Protein AF-A0A7V4WG52-F1 (afdb_monomer_lite)

Foldseek 3Di:
DDPLDCPDDPPSDLVVVLVVQLVVLVVCCVVVVDDPVVSVVSNVVSVVSSVVSVVVVVVVVD

Sequence (62 aa):
MMLFDCLG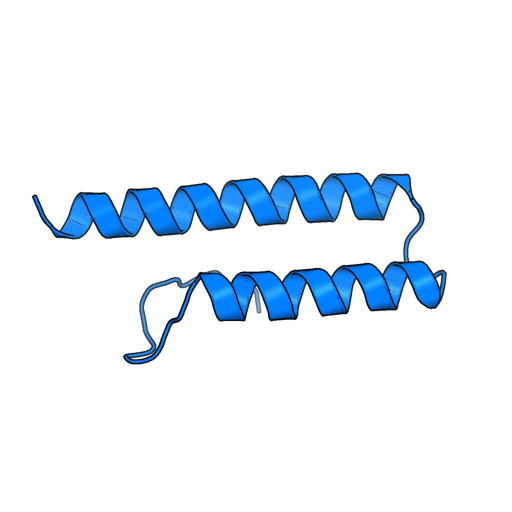SFNFDPDKWYDNELSLIQMKLKTDEINQNEYDEAVEILDKNLKKCGNDWMGLIR

Secondary structure (DSSP, 8-state):
-----SSS-TT--HHHHHHHHHHHHHHHHHTTSS-HHHHHHHHHHHHHHHHHHHHHHHHTT-

Structure (mmCIF, N/CA/C/O backbone):
data_AF-A0A7V4WG52-F1
#
_entry.id   AF-A0A7V4WG52-F1
#
loop_
_atom_site.group_PDB
_atom_site.id
_atom_site.type_symbol
_atom_site.label_atom_id
_atom_site.label_alt_id
_atom_site.label_comp_id
_atom_site.label_asym_id
_atom_site.label_entity_id
_atom_site.label_seq_id
_atom_site.pdbx_PDB_ins_code
_atom_site.Cartn_x
_atom_site.Cartn_y
_atom_site.Cartn_z
_atom_site.occupancy
_atom_site.B_iso_or_equiv
_atom_site.auth_seq_id
_atom_site.auth_comp_id
_atom_site.auth_asym_id
_atom_site.auth_atom_id
_atom_site.pdbx_PDB_model_num
ATOM 1 N N . MET A 1 1 ? 17.778 -6.198 7.945 1.00 36.56 1 MET A N 1
ATOM 2 C CA . MET A 1 1 ? 18.150 -6.359 6.526 1.00 36.56 1 MET A CA 1
ATOM 3 C C . MET A 1 1 ? 17.158 -5.524 5.730 1.00 36.56 1 MET A C 1
ATOM 5 O O . MET A 1 1 ? 16.018 -5.945 5.605 1.00 36.56 1 MET A O 1
ATOM 9 N N . MET A 1 2 ? 17.515 -4.294 5.354 1.00 45.31 2 MET A N 1
ATOM 10 C CA . MET A 1 2 ? 16.643 -3.428 4.551 1.00 45.31 2 MET A CA 1
ATOM 11 C C . MET A 1 2 ? 17.009 -3.640 3.079 1.00 45.31 2 MET A C 1
ATOM 13 O O . MET A 1 2 ? 18.153 -3.397 2.706 1.00 45.31 2 MET A O 1
ATOM 17 N N . LEU A 1 3 ? 16.082 -4.160 2.276 1.00 48.94 3 LEU A N 1
ATOM 18 C CA . LEU A 1 3 ? 16.274 -4.420 0.846 1.00 48.94 3 LEU A CA 1
ATOM 19 C C . LEU A 1 3 ? 16.016 -3.124 0.058 1.00 48.94 3 LEU A C 1
ATOM 21 O O . LEU A 1 3 ? 14.940 -2.943 -0.496 1.00 48.94 3 LEU A O 1
ATOM 25 N N . PHE A 1 4 ? 16.980 -2.199 0.061 1.00 50.81 4 PHE A N 1
ATOM 26 C CA . PHE A 1 4 ? 16.896 -0.908 -0.647 1.00 50.81 4 PHE A CA 1
ATOM 27 C C . PHE A 1 4 ? 17.823 -0.806 -1.867 1.00 50.81 4 PHE A C 1
ATOM 29 O O . PHE A 1 4 ? 18.176 0.298 -2.276 1.00 50.81 4 PHE A O 1
ATOM 36 N N . ASP A 1 5 ? 18.200 -1.922 -2.485 1.00 50.75 5 ASP A N 1
ATOM 37 C CA . AS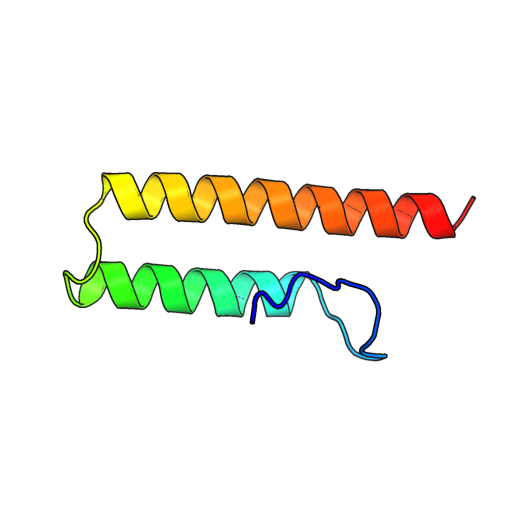P A 1 5 ? 19.045 -1.876 -3.677 1.00 50.75 5 ASP A CA 1
ATOM 38 C C . ASP A 1 5 ? 18.190 -2.077 -4.939 1.00 50.75 5 ASP A C 1
ATOM 40 O O . ASP A 1 5 ? 17.920 -3.206 -5.344 1.00 50.75 5 ASP A O 1
ATOM 44 N N . CYS A 1 6 ? 17.817 -0.975 -5.616 1.00 53.69 6 CYS A N 1
ATOM 45 C CA . CYS A 1 6 ? 17.274 -1.003 -6.992 1.00 53.69 6 CYS A CA 1
ATOM 46 C C . CYS A 1 6 ? 18.314 -1.546 -8.016 1.00 53.69 6 CYS A C 1
ATOM 48 O O . CYS A 1 6 ? 18.073 -1.516 -9.221 1.00 53.69 6 CYS A O 1
ATOM 50 N N . LEU A 1 7 ? 19.493 -2.001 -7.567 1.00 51.19 7 LEU A N 1
ATOM 51 C CA . LEU A 1 7 ? 20.653 -2.379 -8.372 1.00 51.19 7 LEU A CA 1
ATOM 52 C C . LEU A 1 7 ? 21.056 -3.825 -8.059 1.00 51.19 7 LEU A C 1
ATOM 54 O O . LEU A 1 7 ? 21.883 -4.071 -7.186 1.00 51.19 7 LEU A O 1
ATOM 58 N N . GLY A 1 8 ? 20.496 -4.805 -8.773 1.00 46.22 8 GLY A N 1
ATOM 59 C CA . GLY A 1 8 ? 21.030 -6.169 -8.665 1.00 46.22 8 GLY A CA 1
ATOM 60 C C . GLY A 1 8 ? 20.236 -7.302 -9.300 1.00 46.22 8 GLY A C 1
ATOM 61 O O . GLY A 1 8 ? 20.793 -8.381 -9.484 1.00 46.22 8 GLY A O 1
ATOM 62 N N . SER A 1 9 ? 18.973 -7.097 -9.677 1.00 52.38 9 SER A N 1
ATOM 63 C CA . SER A 1 9 ? 18.222 -8.116 -10.415 1.00 52.38 9 SER A CA 1
ATOM 64 C C . SER A 1 9 ? 18.031 -7.681 -11.860 1.00 52.38 9 SER A C 1
ATOM 66 O O . SER A 1 9 ? 17.409 -6.660 -12.125 1.00 52.38 9 SER A O 1
ATOM 68 N N . PHE A 1 10 ? 18.517 -8.489 -12.804 1.00 51.41 10 PHE A N 1
ATOM 69 C CA . PHE A 1 10 ? 18.306 -8.313 -14.250 1.00 51.41 10 PHE A CA 1
ATOM 70 C C . PHE A 1 10 ? 16.806 -8.297 -14.644 1.00 51.41 10 PHE A C 1
ATOM 72 O O . PHE A 1 10 ? 16.468 -7.944 -15.764 1.00 51.41 10 PHE A O 1
ATOM 79 N N . ASN A 1 11 ? 15.914 -8.638 -13.701 1.00 61.06 11 ASN A N 1
ATOM 80 C CA . ASN A 1 11 ? 14.453 -8.600 -13.807 1.00 61.06 11 ASN A CA 1
ATOM 81 C C . ASN A 1 11 ? 13.803 -7.648 -12.779 1.00 61.06 11 ASN A C 1
ATOM 83 O O . ASN A 1 11 ? 12.681 -7.906 -12.341 1.00 61.06 11 ASN A O 1
ATOM 87 N N . PHE A 1 12 ? 14.501 -6.605 -12.318 1.00 69.69 12 PHE A N 1
ATOM 88 C CA . PHE A 1 12 ? 13.873 -5.608 -11.450 1.00 69.69 12 PHE A CA 1
ATOM 89 C C . PHE A 1 12 ? 12.838 -4.817 -12.256 1.00 69.69 12 PHE A C 1
ATOM 91 O O . PHE A 1 12 ? 13.179 -3.993 -13.099 1.00 69.69 12 PHE A O 1
ATOM 98 N N . ASP A 1 13 ? 11.573 -5.133 -12.004 1.00 78.56 13 ASP A N 1
ATOM 99 C CA . ASP A 1 13 ? 10.403 -4.499 -12.592 1.00 78.56 13 ASP A CA 1
ATOM 100 C C . ASP A 1 13 ? 9.798 -3.590 -11.507 1.00 78.56 13 ASP A C 1
ATOM 102 O O . ASP A 1 13 ? 9.231 -4.105 -10.535 1.00 78.56 13 ASP A O 1
ATOM 106 N N . PRO A 1 14 ? 10.009 -2.263 -11.594 1.00 77.00 14 PRO A N 1
ATOM 107 C CA . PRO A 1 14 ? 9.614 -1.327 -10.545 1.00 77.00 14 PRO A CA 1
ATOM 108 C C . PRO A 1 14 ? 8.099 -1.302 -10.333 1.00 77.00 14 PRO A C 1
ATOM 110 O O . PRO A 1 14 ? 7.663 -1.115 -9.198 1.00 77.00 14 PRO A O 1
ATOM 113 N N . ASP A 1 15 ? 7.319 -1.566 -11.383 1.00 82.56 15 ASP A N 1
ATOM 114 C CA . ASP A 1 15 ? 5.862 -1.642 -11.300 1.00 82.56 15 ASP A CA 1
ATOM 115 C C . ASP A 1 15 ? 5.448 -2.891 -10.508 1.00 82.56 15 ASP A C 1
ATOM 117 O O . ASP A 1 15 ? 4.692 -2.799 -9.542 1.00 82.56 15 ASP A O 1
ATOM 121 N N . LYS A 1 16 ? 6.034 -4.060 -10.812 1.00 85.12 16 LYS A N 1
ATOM 122 C CA . LYS A 1 16 ? 5.770 -5.290 -10.036 1.00 85.12 16 LYS A CA 1
ATOM 123 C C . LYS A 1 16 ? 6.241 -5.210 -8.592 1.00 85.12 16 LYS A C 1
ATOM 125 O O . LYS A 1 16 ? 5.621 -5.805 -7.711 1.00 85.12 16 LYS A O 1
ATOM 130 N N . TRP A 1 17 ? 7.372 -4.554 -8.345 1.00 86.38 17 TRP A N 1
ATOM 131 C CA . TRP A 1 17 ? 7.850 -4.336 -6.985 1.00 86.38 17 TRP A CA 1
ATOM 132 C C . TRP A 1 17 ? 6.859 -3.464 -6.208 1.00 86.38 17 TRP A C 1
ATOM 134 O O . TRP A 1 17 ? 6.444 -3.856 -5.120 1.00 86.38 17 TRP A O 1
ATOM 144 N N . TYR A 1 18 ? 6.417 -2.350 -6.796 1.00 87.69 18 TYR A N 1
ATOM 145 C CA . TYR A 1 18 ? 5.437 -1.459 -6.182 1.00 87.69 18 TYR A CA 1
ATOM 146 C C . TYR A 1 18 ? 4.121 -2.181 -5.863 1.00 87.69 18 TYR A C 1
ATOM 148 O O . TYR A 1 18 ? 3.636 -2.099 -4.734 1.00 87.69 18 TYR A O 1
ATOM 156 N N . ASP A 1 19 ? 3.589 -2.960 -6.808 1.00 90.06 19 ASP A N 1
ATOM 157 C CA . ASP A 1 19 ? 2.355 -3.729 -6.617 1.00 90.06 19 ASP A CA 1
ATOM 158 C C . ASP A 1 19 ? 2.470 -4.756 -5.476 1.00 90.06 19 ASP A C 1
ATOM 160 O O . ASP A 1 19 ? 1.537 -4.924 -4.680 1.00 90.06 19 ASP A O 1
ATOM 164 N N . ASN A 1 20 ? 3.619 -5.432 -5.363 1.00 89.75 20 ASN A N 1
ATOM 165 C CA . ASN A 1 20 ? 3.880 -6.385 -4.283 1.00 89.75 20 ASN A CA 1
ATOM 166 C C . ASN A 1 20 ? 3.937 -5.696 -2.914 1.00 89.75 20 ASN A C 1
ATOM 168 O O . ASN A 1 20 ? 3.288 -6.151 -1.971 1.00 89.75 20 ASN A O 1
ATOM 172 N N . GLU A 1 21 ? 4.691 -4.603 -2.797 1.00 90.06 21 GLU A N 1
ATOM 173 C CA . GLU A 1 21 ? 4.821 -3.858 -1.541 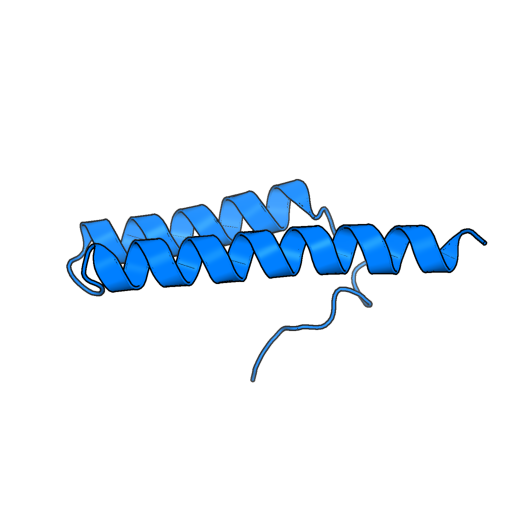1.00 90.06 21 GLU A CA 1
ATOM 174 C C . GLU A 1 21 ? 3.482 -3.240 -1.115 1.00 90.06 21 GLU A C 1
ATOM 176 O O . GLU A 1 21 ? 3.078 -3.366 0.043 1.00 90.06 21 GLU A O 1
ATOM 181 N N . LEU A 1 22 ? 2.729 -2.659 -2.056 1.00 92.75 22 LEU A N 1
ATOM 182 C CA . LEU A 1 22 ? 1.399 -2.114 -1.789 1.00 92.75 22 LEU A CA 1
ATOM 183 C C . LEU A 1 22 ? 0.439 -3.203 -1.291 1.00 92.75 22 LEU A C 1
ATOM 185 O O . LEU A 1 22 ? -0.305 -2.985 -0.333 1.00 92.75 22 LEU A O 1
ATOM 189 N N . SER A 1 23 ? 0.486 -4.393 -1.895 1.00 92.38 23 SER A N 1
ATOM 190 C CA . SER A 1 23 ? -0.333 -5.536 -1.475 1.00 92.38 23 SER A CA 1
ATOM 191 C C . SER A 1 23 ? -0.021 -5.978 -0.041 1.00 92.38 23 SER A C 1
ATOM 193 O O . SER A 1 23 ? -0.939 -6.303 0.715 1.00 92.38 23 SER A O 1
ATOM 195 N N . LEU A 1 24 ? 1.252 -5.950 0.369 1.00 92.62 24 LEU A N 1
ATOM 196 C CA . LEU A 1 24 ? 1.663 -6.259 1.742 1.00 92.62 24 LEU A CA 1
ATOM 197 C C . LEU A 1 24 ? 1.174 -5.202 2.737 1.00 92.62 24 LEU A C 1
ATOM 199 O O . LEU A 1 24 ? 0.657 -5.556 3.797 1.00 92.62 24 LEU A O 1
ATOM 203 N N . ILE A 1 25 ? 1.295 -3.917 2.399 1.00 92.00 25 ILE A N 1
ATOM 204 C CA . ILE A 1 25 ? 0.817 -2.809 3.240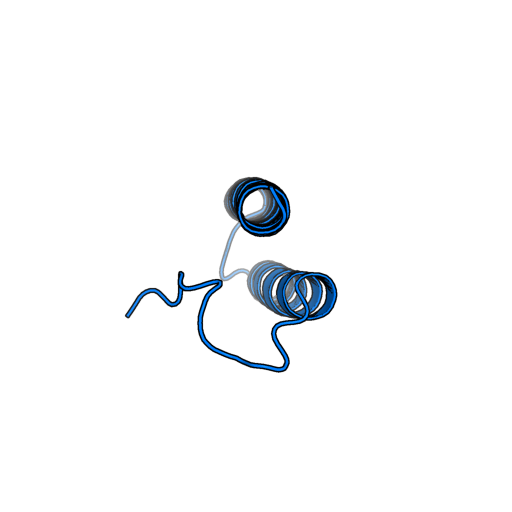 1.00 92.00 25 ILE A CA 1
ATOM 205 C C . ILE A 1 25 ? -0.711 -2.887 3.405 1.00 92.00 25 ILE A C 1
ATOM 207 O O . ILE A 1 25 ? -1.225 -2.798 4.520 1.00 92.00 25 ILE A O 1
ATOM 211 N N . GLN A 1 26 ? -1.447 -3.153 2.322 1.00 92.62 26 GLN A N 1
ATOM 212 C CA . GLN A 1 26 ? -2.898 -3.365 2.371 1.00 92.62 26 GLN A CA 1
ATOM 213 C C . GLN A 1 26 ? -3.290 -4.588 3.200 1.00 92.62 26 GLN A C 1
ATOM 215 O O . GLN A 1 26 ? -4.303 -4.554 3.899 1.00 92.62 26 GLN A O 1
ATOM 220 N N . MET A 1 27 ? -2.522 -5.677 3.119 1.00 94.88 27 MET A N 1
ATOM 221 C CA . MET A 1 27 ? -2.767 -6.862 3.938 1.00 94.88 27 MET A CA 1
ATOM 222 C C . MET A 1 27 ? -2.641 -6.523 5.424 1.00 94.88 27 MET A C 1
ATOM 224 O O . MET A 1 27 ? -3.536 -6.877 6.182 1.00 94.88 27 MET A O 1
ATOM 228 N N . LYS A 1 28 ? -1.600 -5.779 5.814 1.00 92.38 28 LYS A N 1
ATOM 229 C CA . LYS A 1 28 ? -1.392 -5.344 7.203 1.00 92.38 28 LYS A CA 1
ATOM 230 C C . LYS A 1 28 ? -2.511 -4.446 7.724 1.00 92.38 28 LYS A C 1
ATOM 232 O O . LYS A 1 28 ? -2.901 -4.571 8.879 1.00 92.38 28 LYS A O 1
ATOM 237 N N . LEU A 1 29 ? -3.056 -3.570 6.878 1.00 93.12 29 LEU A N 1
ATOM 238 C CA . LEU A 1 29 ? -4.225 -2.764 7.242 1.00 93.12 29 LEU A CA 1
ATOM 239 C C . LEU A 1 29 ? -5.459 -3.655 7.457 1.00 93.12 29 LEU A C 1
ATOM 241 O O . LEU A 1 29 ? -6.198 -3.478 8.417 1.00 93.12 29 LEU A O 1
ATOM 245 N N . LYS A 1 30 ? -5.674 -4.649 6.585 1.00 92.88 30 LYS A N 1
ATOM 246 C CA . LYS A 1 30 ? -6.798 -5.596 6.701 1.00 92.88 30 LYS A CA 1
ATOM 247 C C . LYS A 1 30 ? -6.688 -6.525 7.909 1.00 92.88 30 LYS A C 1
ATOM 249 O O . LYS A 1 30 ? -7.713 -7.042 8.345 1.00 92.88 30 LYS A O 1
ATOM 254 N N . THR A 1 31 ? -5.479 -6.783 8.402 1.00 95.06 31 THR A N 1
ATOM 255 C CA . THR A 1 31 ? -5.240 -7.593 9.602 1.00 95.06 31 THR A CA 1
ATOM 256 C C . THR A 1 31 ? -5.185 -6.763 10.887 1.00 95.06 31 THR A C 1
ATOM 258 O O . THR A 1 31 ? -4.886 -7.333 11.933 1.00 95.06 31 THR A O 1
ATOM 261 N N . ASP A 1 32 ? -5.481 -5.454 10.826 1.00 92.00 32 ASP A N 1
ATOM 262 C CA . ASP A 1 32 ? -5.338 -4.500 11.940 1.00 92.00 32 ASP A CA 1
ATOM 263 C C . ASP A 1 32 ? -3.913 -4.489 12.552 1.00 92.00 32 ASP A C 1
ATOM 265 O O . ASP A 1 32 ? -3.711 -4.085 13.697 1.00 92.00 32 ASP A O 1
ATOM 269 N N . GLU A 1 33 ? -2.893 -4.921 11.795 1.00 93.69 33 GLU A N 1
ATOM 270 C CA . GLU A 1 33 ? -1.480 -4.835 12.202 1.00 93.69 33 GLU A CA 1
ATOM 271 C C . GLU A 1 33 ? -0.946 -3.403 12.127 1.00 93.69 33 GLU A C 1
ATOM 273 O O . GLU A 1 33 ? 0.001 -3.061 12.835 1.00 93.69 33 GLU A O 1
ATOM 278 N N . ILE A 1 34 ? -1.539 -2.588 11.254 1.00 94.19 34 ILE A N 1
ATOM 279 C CA . ILE A 1 34 ? -1.279 -1.155 11.128 1.00 94.19 34 ILE A CA 1
ATOM 280 C C . ILE A 1 34 ? -2.608 -0.406 11.091 1.00 94.19 34 ILE A C 1
ATOM 282 O O . ILE A 1 34 ? -3.612 -0.921 10.595 1.00 94.19 34 ILE A O 1
ATOM 286 N N . ASN A 1 35 ? -2.612 0.828 11.579 1.00 93.81 35 ASN A N 1
ATOM 287 C CA . ASN A 1 35 ? -3.770 1.710 11.479 1.00 93.81 35 ASN A CA 1
ATOM 288 C C . ASN A 1 35 ? -3.771 2.514 10.162 1.00 93.81 35 ASN A C 1
ATOM 290 O O . ASN A 1 35 ? -2.792 2.532 9.418 1.00 93.81 35 ASN A O 1
ATOM 294 N N . GLN A 1 36 ? -4.871 3.219 9.881 1.00 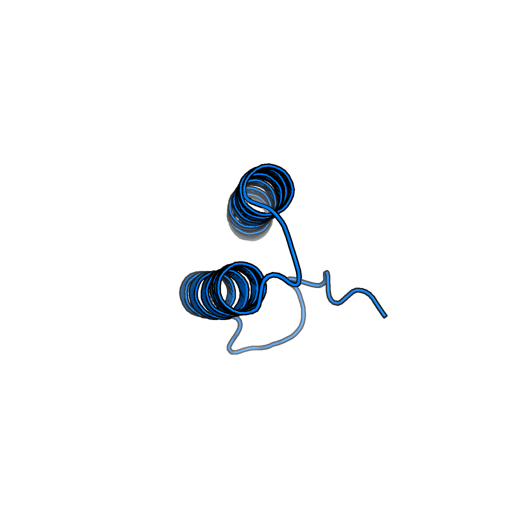92.56 36 GLN A N 1
ATOM 295 C CA . GLN A 1 36 ? -5.019 4.005 8.650 1.00 92.56 36 GLN A CA 1
ATOM 296 C C . GLN A 1 36 ? -3.917 5.065 8.465 1.00 92.56 36 GLN A C 1
ATOM 298 O O . GLN A 1 36 ? -3.468 5.285 7.347 1.00 92.56 36 GLN A O 1
ATOM 303 N N . ASN A 1 37 ? -3.446 5.690 9.546 1.00 95.19 37 ASN A N 1
ATOM 304 C CA . ASN A 1 37 ? -2.402 6.711 9.475 1.00 95.19 37 ASN A CA 1
ATOM 305 C C . ASN A 1 37 ? -1.030 6.096 9.144 1.00 95.19 37 ASN A C 1
ATOM 307 O O . ASN A 1 37 ? -0.276 6.651 8.352 1.00 95.19 37 ASN A O 1
ATOM 311 N N . GLU A 1 38 ? -0.727 4.925 9.709 1.00 92.62 38 GLU A N 1
ATOM 312 C CA . GLU A 1 38 ? 0.477 4.148 9.375 1.00 92.62 38 GLU A CA 1
ATOM 313 C C . GLU A 1 38 ? 0.429 3.602 7.942 1.00 92.62 38 GLU A C 1
ATOM 315 O O . GLU A 1 38 ? 1.456 3.540 7.268 1.00 92.62 38 GLU A O 1
ATOM 320 N N . TYR A 1 39 ? -0.759 3.232 7.459 1.00 93.19 39 TYR A N 1
ATOM 321 C CA . TYR A 1 39 ? -0.975 2.866 6.061 1.00 93.19 39 TYR A CA 1
ATOM 322 C C . TYR A 1 39 ? -0.664 4.042 5.127 1.00 93.19 39 TYR A C 1
ATOM 324 O O . TYR A 1 39 ? 0.110 3.877 4.185 1.00 93.19 39 TYR A O 1
ATOM 332 N N . ASP A 1 40 ? -1.219 5.225 5.405 1.00 94.06 40 ASP A N 1
ATOM 333 C CA . ASP A 1 40 ? -1.016 6.416 4.577 1.00 94.06 40 ASP A CA 1
ATOM 334 C C . ASP A 1 40 ? 0.472 6.821 4.538 1.00 94.06 40 ASP A C 1
ATOM 336 O O . ASP A 1 40 ? 1.014 7.098 3.465 1.00 94.06 40 ASP A O 1
ATOM 340 N N . GLU A 1 41 ? 1.169 6.765 5.680 1.00 95.06 41 GLU A N 1
ATOM 341 C CA . GLU A 1 41 ? 2.613 7.025 5.762 1.00 95.06 41 GLU A CA 1
ATOM 342 C C . GLU A 1 41 ? 3.433 5.982 4.982 1.00 95.06 41 GLU A C 1
ATOM 344 O O . GLU A 1 41 ? 4.350 6.333 4.232 1.00 95.06 41 GLU A O 1
ATOM 349 N N . ALA A 1 42 ? 3.089 4.695 5.101 1.00 91.38 42 ALA A N 1
ATOM 350 C CA . ALA A 1 42 ? 3.767 3.622 4.378 1.00 91.38 42 ALA A CA 1
ATOM 351 C C . ALA A 1 42 ? 3.598 3.752 2.855 1.00 91.38 42 ALA A C 1
ATOM 353 O O . ALA A 1 42 ? 4.565 3.554 2.113 1.00 91.38 42 ALA A O 1
ATOM 354 N N . VAL A 1 43 ? 2.405 4.131 2.386 1.00 92.44 43 VAL A N 1
ATOM 355 C CA . VAL A 1 43 ? 2.138 4.400 0.964 1.00 92.44 43 VAL A CA 1
ATOM 356 C C . VAL A 1 43 ? 2.920 5.625 0.483 1.00 92.44 43 VAL A C 1
ATOM 358 O O . VAL A 1 43 ? 3.542 5.572 -0.578 1.00 92.44 43 VAL A O 1
ATOM 361 N N . GLU A 1 44 ? 2.984 6.703 1.269 1.00 92.94 44 GLU A N 1
ATOM 362 C CA . GLU A 1 44 ? 3.755 7.897 0.901 1.00 92.94 44 GLU A CA 1
ATOM 363 C C . GLU A 1 44 ? 5.260 7.596 0.767 1.00 92.94 44 GLU A C 1
ATOM 365 O O . GLU A 1 44 ? 5.936 8.092 -0.144 1.00 92.94 44 GLU A O 1
ATOM 370 N N . ILE A 1 45 ? 5.805 6.766 1.660 1.00 90.62 45 ILE A N 1
ATOM 371 C CA . ILE A 1 45 ? 7.197 6.304 1.588 1.00 90.62 45 ILE A CA 1
ATOM 372 C C . ILE A 1 45 ? 7.411 5.435 0.342 1.00 90.62 45 ILE A C 1
ATOM 374 O O . I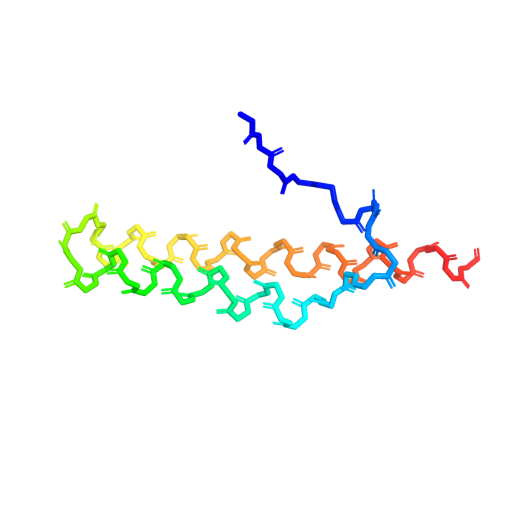LE A 1 45 ? 8.412 5.613 -0.361 1.00 90.62 45 ILE A O 1
ATOM 378 N N . LEU A 1 46 ? 6.479 4.528 0.040 1.00 89.06 46 LEU A N 1
ATOM 379 C CA . LEU A 1 46 ? 6.548 3.662 -1.136 1.00 89.06 46 LEU A CA 1
ATOM 380 C C . LEU A 1 46 ? 6.560 4.480 -2.441 1.00 89.06 46 LEU A C 1
ATOM 382 O O . LEU A 1 46 ? 7.424 4.264 -3.293 1.00 89.06 46 LEU A O 1
ATOM 386 N N . ASP A 1 47 ? 5.699 5.492 -2.554 1.00 88.69 47 ASP A N 1
ATOM 387 C CA . ASP A 1 47 ? 5.658 6.424 -3.690 1.00 88.69 47 ASP A CA 1
ATOM 388 C C . ASP A 1 47 ? 6.967 7.201 -3.868 1.00 88.69 47 ASP A C 1
ATOM 390 O O . ASP A 1 47 ? 7.456 7.388 -4.990 1.00 88.69 47 ASP A O 1
ATOM 394 N N . LYS A 1 48 ? 7.563 7.670 -2.763 1.00 87.81 48 LYS A N 1
ATOM 395 C CA . LYS A 1 48 ? 8.868 8.349 -2.787 1.00 87.81 48 LYS A CA 1
ATOM 396 C C . LYS A 1 48 ? 9.966 7.415 -3.288 1.00 87.81 48 LYS A C 1
ATOM 398 O O . LYS A 1 48 ? 10.808 7.846 -4.078 1.00 87.81 48 LYS A O 1
ATOM 403 N N . ASN A 1 49 ? 9.940 6.150 -2.879 1.00 84.19 49 ASN A N 1
ATOM 404 C CA . ASN A 1 49 ? 10.911 5.149 -3.311 1.00 84.19 49 ASN A CA 1
ATOM 405 C C . ASN A 1 49 ? 10.750 4.788 -4.793 1.00 84.19 49 ASN A C 1
ATOM 407 O O . ASN A 1 49 ? 11.758 4.702 -5.492 1.00 84.19 49 ASN A O 1
ATOM 411 N N . LEU A 1 50 ? 9.517 4.676 -5.301 1.00 83.75 50 LEU A N 1
ATOM 412 C CA . LEU A 1 50 ? 9.265 4.461 -6.730 1.00 83.75 50 LEU A CA 1
ATOM 413 C C . LEU A 1 50 ? 9.811 5.622 -7.571 1.00 83.75 50 LEU A C 1
ATOM 415 O O . LEU A 1 50 ? 10.546 5.405 -8.534 1.00 83.75 50 LEU A O 1
ATOM 419 N N . LYS A 1 51 ? 9.523 6.867 -7.166 1.00 82.69 51 LYS A N 1
ATOM 420 C CA . LYS A 1 51 ? 10.073 8.068 -7.819 1.00 82.69 51 LYS A CA 1
ATOM 421 C C . LYS A 1 51 ? 11.598 8.098 -7.766 1.00 82.69 51 LYS A C 1
ATOM 423 O O . LYS A 1 51 ? 12.232 8.506 -8.736 1.00 82.69 51 LYS A O 1
ATOM 428 N N . LYS A 1 52 ? 12.189 7.669 -6.649 1.00 79.50 52 LYS A N 1
ATOM 429 C CA . LYS A 1 52 ? 13.641 7.587 -6.494 1.00 79.50 52 LYS A CA 1
ATOM 430 C C . LYS A 1 52 ? 14.250 6.536 -7.423 1.00 79.50 52 LYS A C 1
ATOM 432 O O . LYS A 1 52 ? 15.134 6.909 -8.185 1.00 79.50 52 LYS A O 1
ATOM 437 N N . CYS A 1 53 ? 13.750 5.293 -7.445 1.00 71.38 53 CYS A N 1
ATOM 438 C CA . CYS A 1 53 ? 14.233 4.302 -8.414 1.00 71.38 53 CYS A CA 1
ATOM 439 C C . CYS A 1 53 ? 14.041 4.841 -9.850 1.00 71.38 53 CYS A C 1
ATOM 441 O O . CYS A 1 53 ? 14.973 4.784 -10.638 1.00 71.38 53 CYS A O 1
ATOM 443 N N . GLY A 1 54 ? 12.898 5.445 -10.198 1.00 67.00 54 GLY A N 1
ATOM 444 C CA . GLY A 1 54 ? 12.682 6.021 -11.536 1.00 67.00 54 GLY A CA 1
ATOM 445 C C . GLY A 1 54 ? 13.707 7.099 -11.927 1.00 67.00 54 GLY A C 1
ATOM 446 O O . GLY A 1 54 ? 14.204 7.109 -13.055 1.00 67.00 54 GLY A O 1
ATOM 447 N N . ASN A 1 55 ? 14.076 7.976 -10.990 1.00 60.50 55 ASN A N 1
ATOM 448 C CA . ASN A 1 55 ? 15.101 9.000 -11.208 1.00 60.50 55 ASN A CA 1
ATOM 449 C C . ASN A 1 55 ? 16.520 8.413 -11.288 1.00 60.50 55 ASN A C 1
ATOM 451 O O . ASN A 1 55 ? 17.305 8.845 -12.132 1.00 60.50 55 ASN A O 1
ATOM 455 N N . ASP A 1 56 ? 16.842 7.425 -10.451 1.00 60.88 56 ASP A N 1
ATOM 456 C CA . ASP A 1 56 ? 18.148 6.756 -10.449 1.00 60.88 56 ASP A CA 1
ATOM 457 C C . ASP A 1 56 ? 18.363 5.963 -11.756 1.00 60.88 56 ASP A C 1
ATOM 459 O O . ASP A 1 56 ? 19.454 5.987 -12.328 1.00 60.88 56 ASP A O 1
ATOM 463 N N . TRP A 1 57 ? 17.305 5.354 -12.305 1.00 52.62 57 TRP A N 1
ATOM 464 C CA . TRP A 1 57 ? 17.326 4.714 -13.626 1.00 52.62 57 TRP A CA 1
ATOM 465 C C . TRP A 1 57 ? 17.526 5.722 -14.771 1.00 52.62 57 TRP A C 1
ATOM 467 O O . TRP A 1 57 ? 18.297 5.457 -15.691 1.00 52.62 57 TRP A O 1
ATOM 477 N N . MET A 1 58 ? 16.905 6.905 -14.706 1.00 50.59 58 MET A N 1
ATOM 478 C CA . MET A 1 58 ? 17.108 7.983 -15.690 1.00 50.59 58 MET A CA 1
ATOM 479 C C . MET A 1 58 ? 18.523 8.588 -15.640 1.00 50.59 58 MET A C 1
ATOM 481 O O . MET A 1 58 ? 19.023 9.071 -16.656 1.00 50.59 58 MET A O 1
ATOM 485 N N . GLY A 1 59 ? 19.185 8.559 -14.478 1.00 50.59 59 GLY A N 1
ATOM 486 C CA . GLY A 1 59 ? 20.560 9.037 -14.302 1.00 50.59 59 GLY A CA 1
ATOM 487 C C . GLY A 1 59 ? 21.630 8.130 -14.919 1.00 50.59 59 GLY A C 1
ATOM 488 O O . GLY A 1 59 ? 22.707 8.613 -15.254 1.00 50.59 59 GLY A O 1
ATOM 489 N N . LEU A 1 60 ? 21.332 6.842 -15.114 1.00 48.91 60 LEU A N 1
ATOM 490 C CA . LEU A 1 60 ? 22.249 5.853 -15.701 1.00 48.91 60 LEU A CA 1
ATOM 491 C C . LEU A 1 60 ? 22.230 5.822 -17.243 1.00 48.91 60 LEU A C 1
ATOM 493 O O . LEU A 1 60 ? 23.040 5.119 -17.841 1.00 48.91 60 LEU A O 1
ATOM 497 N N . ILE A 1 61 ? 21.330 6.574 -17.890 1.00 47.16 61 ILE A N 1
ATOM 498 C CA . ILE A 1 61 ? 21.198 6.652 -19.362 1.00 47.16 61 ILE A CA 1
ATOM 499 C C . ILE A 1 61 ? 21.824 7.954 -19.920 1.00 47.16 61 ILE A C 1
ATOM 501 O O . ILE A 1 61 ? 21.697 8.245 -21.109 1.00 47.16 61 ILE A O 1
ATOM 505 N N . ARG A 1 62 ? 22.508 8.759 -19.092 1.00 42.38 62 ARG A N 1
ATOM 506 C CA . ARG A 1 62 ? 23.071 10.059 -19.495 1.00 42.38 62 ARG A CA 1
ATOM 507 C C . ARG A 1 62 ? 24.588 10.067 -19.632 1.00 42.38 62 ARG A C 1
ATOM 509 O O . ARG A 1 62 ? 25.264 9.448 -18.785 1.00 42.38 62 ARG A O 1
#

Radius of gyration: 13.37 Å; chains: 1; bounding box: 30×19×32 Å

pLDDT: mean 76.89, std 18.69, range [36.56, 95.19]